Protein AF-A0A929YV42-F1 (afdb_monomer_lite)

Secondary structure (DSSP, 8-state):
-EEEEEETT--HHHHHHHHHHHHHHHHHHH-PPPS-EEEEEE--SHHHHHHHHHHHHHHHTSTTEEEEEEEEEEGGGTEEEEEEEE-TT-S-HHHHHHHHHHHHHHHSTTPEEEEEEE-----

pLDDT: mean 91.39, std 9.54, range [39.03, 97.88]

Foldseek 3Di:
DEEDEDELPDDPVNVVVVFVVVQVVCCVVPVDGDPGYHYQHDYPDVVLVVVVVVLQVVVVVDPFFDDKDSWDADPVQLETEIETAGHPPDPCQVVVQVVSQVVCVVVDPPHHYDYHYDYPDPD

Structure (mmCIF, N/CA/C/O backbone):
data_AF-A0A929YV42-F1
#
_entry.id   AF-A0A929YV42-F1
#
loop_
_atom_site.group_PDB
_atom_site.id
_atom_site.type_symbol
_atom_site.label_atom_id
_atom_site.label_alt_id
_atom_site.label_comp_id
_atom_site.label_asym_id
_atom_site.label_entity_id
_atom_site.label_seq_id
_atom_site.pdbx_PDB_ins_code
_atom_site.Cartn_x
_atom_site.Cartn_y
_atom_site.Cartn_z
_atom_site.occupancy
_atom_site.B_iso_or_equiv
_atom_site.auth_seq_id
_atom_site.auth_comp_id
_atom_site.auth_asym_id
_atom_site.auth_atom_id
_atom_site.pdbx_PDB_model_num
ATOM 1 N N . SER A 1 1 ? 11.051 -8.811 -8.769 1.00 74.81 1 SER A N 1
ATOM 2 C CA . SER A 1 1 ? 10.226 -9.345 -7.656 1.00 74.81 1 SER A CA 1
ATOM 3 C C . SER A 1 1 ? 8.766 -9.056 -7.965 1.00 74.81 1 SER A C 1
ATOM 5 O O . SER A 1 1 ? 8.478 -8.541 -9.029 1.00 74.81 1 SER A O 1
ATOM 7 N N . VAL A 1 2 ? 7.816 -9.454 -7.123 1.00 84.38 2 VAL A N 1
ATOM 8 C CA . VAL A 1 2 ? 6.434 -8.944 -7.209 1.00 84.38 2 VAL A CA 1
ATOM 9 C C . VAL A 1 2 ? 5.912 -8.694 -5.808 1.00 84.38 2 VAL A C 1
ATOM 11 O O . VAL A 1 2 ? 6.406 -9.302 -4.860 1.00 84.38 2 VAL A O 1
ATOM 14 N N . HIS A 1 3 ? 4.896 -7.847 -5.685 1.00 86.62 3 HIS A N 1
ATOM 15 C CA . HIS A 1 3 ? 4.159 -7.651 -4.443 1.00 86.62 3 HIS A CA 1
ATOM 16 C C . HIS A 1 3 ? 2.709 -8.091 -4.633 1.00 86.62 3 HIS A C 1
ATOM 18 O O . HIS A 1 3 ? 2.107 -7.821 -5.672 1.00 86.62 3 HIS A O 1
ATOM 24 N N . ILE A 1 4 ? 2.152 -8.784 -3.641 1.00 89.12 4 ILE A N 1
ATOM 25 C CA . ILE A 1 4 ? 0.758 -9.236 -3.651 1.00 89.12 4 ILE A CA 1
ATOM 26 C C . ILE A 1 4 ? 0.050 -8.831 -2.362 1.00 89.12 4 ILE A C 1
ATOM 28 O O . ILE A 1 4 ? 0.652 -8.809 -1.287 1.00 89.12 4 ILE A O 1
ATOM 32 N N . GLU A 1 5 ? -1.247 -8.556 -2.467 1.00 90.25 5 GLU A N 1
ATOM 33 C CA . GLU A 1 5 ? -2.118 -8.413 -1.304 1.00 90.25 5 GLU A CA 1
ATOM 34 C C . GLU A 1 5 ? -2.679 -9.779 -0.899 1.00 90.25 5 GLU A C 1
ATOM 36 O O . GLU A 1 5 ? -3.211 -10.523 -1.727 1.00 90.25 5 GLU A O 1
ATOM 41 N N . VAL A 1 6 ? -2.579 -10.102 0.387 1.00 93.12 6 VAL A N 1
ATOM 42 C CA . VAL A 1 6 ? -3.126 -11.325 0.982 1.00 93.12 6 VAL A CA 1
ATOM 43 C C . VAL A 1 6 ? -4.000 -10.975 2.176 1.00 93.12 6 VAL A C 1
ATOM 45 O O . VAL A 1 6 ? -3.866 -9.902 2.759 1.00 93.12 6 VAL A O 1
ATOM 48 N N . ARG A 1 7 ? -4.903 -11.872 2.567 1.00 92.88 7 ARG A N 1
ATOM 49 C CA . ARG A 1 7 ? -5.750 -11.637 3.741 1.00 92.88 7 ARG A CA 1
ATOM 50 C C . ARG A 1 7 ? -4.905 -11.536 5.010 1.00 92.88 7 ARG A C 1
ATOM 52 O O . ARG A 1 7 ? -3.960 -12.302 5.190 1.00 92.88 7 ARG A O 1
ATOM 59 N N . ASP A 1 8 ? -5.284 -10.624 5.894 1.00 91.56 8 ASP A N 1
ATOM 60 C CA . ASP A 1 8 ? -4.608 -10.379 7.170 1.00 91.56 8 ASP A CA 1
ATOM 61 C C . ASP A 1 8 ? -4.687 -11.545 8.169 1.00 91.56 8 ASP A C 1
ATOM 63 O O . ASP A 1 8 ? -3.915 -11.584 9.125 1.00 91.56 8 ASP A O 1
ATOM 67 N N . ASP A 1 9 ? -5.562 -12.519 7.924 1.00 93.56 9 ASP A N 1
ATOM 68 C CA . ASP A 1 9 ? -5.707 -13.731 8.728 1.00 93.56 9 ASP A CA 1
ATOM 69 C C . ASP A 1 9 ? -5.005 -14.972 8.149 1.00 93.56 9 ASP A C 1
ATOM 71 O O . ASP A 1 9 ? -5.121 -16.061 8.717 1.00 93.56 9 ASP A O 1
ATOM 75 N N . MET A 1 10 ? -4.246 -14.830 7.054 1.00 96.44 10 MET A N 1
ATOM 76 C CA . MET A 1 10 ? -3.436 -15.931 6.528 1.00 96.44 10 MET A CA 1
ATOM 77 C C . MET A 1 10 ? -2.291 -16.286 7.473 1.00 96.44 10 MET A C 1
ATOM 79 O O . MET A 1 10 ? -1.553 -15.442 7.981 1.00 96.44 10 MET A O 1
ATOM 83 N N . THR A 1 11 ? -2.088 -17.584 7.657 1.00 96.88 11 THR A N 1
ATOM 84 C CA . THR A 1 11 ? -0.968 -18.114 8.427 1.00 96.88 11 THR A CA 1
ATOM 85 C C . THR A 1 11 ? 0.330 -18.061 7.624 1.00 96.88 11 THR A C 1
ATOM 87 O O . THR A 1 11 ? 0.337 -18.156 6.396 1.00 96.88 11 THR A O 1
ATOM 90 N N . ALA A 1 12 ? 1.473 -18.032 8.318 1.00 96.75 12 ALA A N 1
ATOM 91 C CA . ALA A 1 12 ? 2.786 -18.115 7.670 1.00 96.75 12 ALA A CA 1
ATOM 92 C C . ALA A 1 12 ? 2.933 -19.360 6.770 1.00 96.75 12 ALA A C 1
ATOM 94 O O . ALA A 1 12 ? 3.607 -19.311 5.746 1.00 96.75 12 ALA A O 1
ATOM 95 N N . LYS A 1 13 ? 2.264 -20.466 7.126 1.00 97.69 13 LYS A N 1
ATOM 96 C CA . LYS A 1 13 ? 2.235 -21.694 6.322 1.00 97.69 13 LYS A CA 1
ATOM 97 C C . LYS A 1 13 ? 1.495 -21.496 4.996 1.00 97.69 13 LYS A C 1
ATOM 99 O O . LYS A 1 13 ? 1.943 -22.002 3.974 1.00 97.69 13 LYS A O 1
ATOM 104 N N . GLU A 1 14 ? 0.363 -20.799 5.011 1.00 97.88 14 GLU A N 1
ATOM 105 C CA . GLU A 1 14 ? -0.406 -20.512 3.795 1.00 97.88 14 GLU A CA 1
ATOM 106 C C . GLU A 1 14 ? 0.324 -19.513 2.897 1.00 97.88 14 GLU A C 1
ATOM 108 O O . GLU A 1 14 ? 0.328 -19.685 1.681 1.00 97.88 14 GLU A O 1
ATOM 113 N N . ILE A 1 15 ? 0.996 -18.524 3.493 1.00 97.00 15 ILE A N 1
ATOM 114 C CA . ILE A 1 15 ? 1.835 -17.573 2.759 1.00 97.00 15 ILE A CA 1
ATOM 115 C C . ILE A 1 15 ? 3.003 -18.305 2.077 1.00 97.00 15 ILE A C 1
ATOM 117 O O . ILE A 1 15 ? 3.178 -18.129 0.877 1.00 97.00 15 ILE A O 1
ATOM 121 N N . ASP A 1 16 ? 3.748 -19.177 2.775 1.00 95.81 16 ASP A N 1
ATOM 122 C CA . ASP A 1 16 ? 4.839 -19.968 2.162 1.00 95.81 16 ASP A CA 1
ATOM 123 C C . ASP A 1 16 ? 4.338 -20.870 1.021 1.00 95.81 16 ASP A C 1
ATOM 125 O O . ASP A 1 16 ? 4.965 -20.967 -0.034 1.00 95.81 16 ASP A O 1
ATOM 129 N N . ALA A 1 17 ? 3.175 -21.505 1.192 1.00 97.31 17 ALA A N 1
ATOM 130 C CA . ALA A 1 17 ? 2.587 -22.323 0.136 1.00 97.31 17 ALA A CA 1
ATOM 131 C C . ALA A 1 17 ? 2.217 -21.484 -1.102 1.00 97.31 17 ALA A C 1
ATOM 133 O O . ALA A 1 17 ? 2.471 -21.902 -2.237 1.00 97.31 17 ALA A O 1
ATOM 134 N N . LEU A 1 18 ? 1.640 -20.297 -0.892 1.00 96.75 18 LEU A N 1
ATOM 135 C CA . LEU A 1 18 ? 1.272 -19.378 -1.965 1.00 96.75 18 LEU A CA 1
ATOM 136 C C . LEU A 1 18 ? 2.506 -18.863 -2.715 1.00 96.75 18 LEU A C 1
ATOM 138 O O . LEU A 1 18 ? 2.525 -18.921 -3.944 1.00 96.75 18 LEU A O 1
ATOM 142 N N . THR A 1 19 ? 3.544 -18.412 -2.007 1.00 95.69 19 THR A N 1
ATOM 143 C CA . THR A 1 19 ? 4.759 -17.874 -2.641 1.00 95.69 19 THR A CA 1
ATOM 144 C C . THR A 1 19 ? 5.465 -18.930 -3.489 1.00 95.69 19 THR A C 1
ATOM 146 O O . THR A 1 19 ? 5.751 -18.674 -4.656 1.00 95.69 19 THR A O 1
ATOM 149 N N . ARG A 1 20 ? 5.622 -20.163 -2.983 1.00 95.12 20 ARG A N 1
ATOM 150 C CA . ARG A 1 20 ? 6.180 -21.288 -3.762 1.00 95.12 20 ARG A CA 1
ATOM 151 C C . ARG A 1 20 ? 5.366 -21.609 -5.011 1.00 95.12 20 ARG A C 1
ATOM 153 O O . ARG A 1 20 ? 5.929 -21.960 -6.049 1.00 95.12 20 ARG A O 1
ATOM 160 N N . THR A 1 21 ? 4.041 -21.517 -4.905 1.00 96.88 21 THR A N 1
ATOM 161 C CA . THR A 1 21 ? 3.138 -21.753 -6.037 1.00 96.88 21 THR A CA 1
ATOM 162 C C . THR A 1 21 ? 3.338 -20.689 -7.113 1.00 96.88 21 THR A C 1
ATOM 164 O O . THR A 1 21 ? 3.458 -21.033 -8.287 1.00 96.88 21 THR A O 1
ATOM 167 N N . ILE A 1 22 ? 3.433 -19.414 -6.725 1.00 95.38 22 ILE A N 1
ATOM 168 C CA . ILE A 1 22 ? 3.709 -18.305 -7.648 1.00 95.38 22 ILE A CA 1
ATOM 169 C C . ILE A 1 22 ? 5.056 -18.513 -8.343 1.00 95.38 22 ILE A C 1
ATOM 171 O O . ILE A 1 22 ? 5.102 -18.500 -9.572 1.00 95.38 22 ILE A O 1
ATOM 175 N N . ASP A 1 23 ? 6.121 -18.778 -7.583 1.00 94.56 23 ASP A N 1
ATOM 176 C CA . ASP A 1 23 ? 7.463 -18.990 -8.137 1.00 94.56 23 ASP A CA 1
ATOM 177 C C . ASP A 1 23 ? 7.482 -20.131 -9.163 1.00 94.56 23 ASP A C 1
ATOM 179 O O . ASP A 1 23 ? 8.023 -19.982 -10.260 1.00 94.56 23 ASP A O 1
ATOM 183 N N . THR A 1 24 ? 6.832 -21.252 -8.834 1.00 95.94 24 THR A N 1
ATOM 184 C CA . THR A 1 24 ? 6.741 -22.422 -9.719 1.00 95.94 24 THR A CA 1
ATOM 185 C C . THR A 1 24 ? 6.001 -22.081 -11.011 1.00 95.94 24 THR A C 1
ATOM 187 O O . THR A 1 24 ? 6.515 -22.332 -12.099 1.00 95.94 24 THR A O 1
ATOM 190 N N . LEU A 1 25 ? 4.823 -21.458 -10.912 1.00 96.88 25 LEU A N 1
ATOM 191 C CA . LEU A 1 25 ? 4.001 -21.130 -12.080 1.00 96.88 25 LEU A CA 1
ATOM 192 C C . LEU A 1 25 ? 4.680 -20.119 -13.009 1.00 96.88 25 LEU A C 1
ATOM 194 O O . LEU A 1 25 ? 4.589 -20.249 -14.232 1.00 96.88 25 LEU A O 1
ATOM 198 N N . ILE A 1 26 ? 5.352 -19.110 -12.450 1.00 95.75 26 ILE A N 1
ATOM 199 C CA . ILE A 1 26 ? 6.078 -18.109 -13.238 1.00 95.75 26 ILE A CA 1
ATOM 200 C C . ILE A 1 26 ? 7.260 -18.753 -13.964 1.00 95.75 26 ILE A C 1
ATOM 202 O O . ILE A 1 26 ? 7.450 -18.512 -15.161 1.00 95.75 26 ILE A O 1
ATOM 206 N N . TYR A 1 27 ? 8.008 -19.620 -13.282 1.00 96.06 27 TYR A N 1
ATOM 207 C CA . TYR A 1 27 ? 9.118 -20.330 -13.900 1.00 96.06 27 TYR A CA 1
ATOM 208 C C . TYR A 1 27 ? 8.651 -21.277 -15.010 1.00 96.06 27 TYR A C 1
ATOM 210 O O . TYR A 1 27 ? 9.166 -21.214 -16.123 1.00 96.06 27 TYR A O 1
ATOM 218 N N . GLU A 1 28 ? 7.644 -22.113 -14.752 1.00 97.56 28 GLU A N 1
ATOM 219 C CA . GLU A 1 28 ? 7.136 -23.076 -15.736 1.00 97.56 28 GLU A CA 1
ATOM 220 C C . GLU A 1 28 ? 6.576 -22.394 -16.986 1.00 97.56 28 GLU A C 1
ATOM 222 O O . GLU A 1 28 ? 6.766 -22.875 -18.104 1.00 97.56 28 GLU A O 1
ATOM 227 N N . LYS A 1 29 ? 5.887 -21.263 -16.810 1.00 97.50 29 LYS A N 1
ATOM 228 C CA . LYS A 1 29 ? 5.211 -20.579 -17.913 1.00 97.50 29 LYS A CA 1
ATOM 229 C C . LYS A 1 29 ? 6.125 -19.642 -18.697 1.00 97.50 29 LYS A C 1
ATOM 231 O O . LYS A 1 29 ? 5.929 -19.485 -19.902 1.00 97.50 29 LYS A O 1
ATOM 236 N N . PHE A 1 30 ? 7.082 -18.998 -18.032 1.00 96.56 3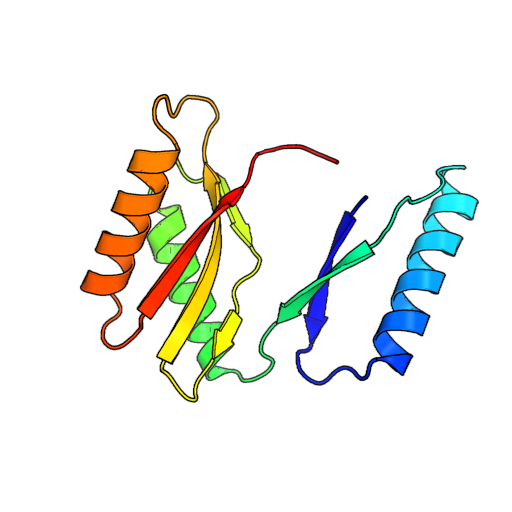0 PHE A N 1
ATOM 237 C CA . PHE A 1 30 ? 7.863 -17.908 -18.626 1.00 96.56 30 PHE A CA 1
ATOM 238 C C . PHE A 1 30 ? 9.379 -18.126 -18.580 1.00 96.56 30 PHE A C 1
ATOM 240 O O . PHE A 1 30 ? 10.115 -17.356 -19.190 1.00 96.56 30 PHE A O 1
ATOM 247 N N . GLY A 1 31 ? 9.867 -19.148 -17.871 1.00 95.44 31 GLY A N 1
ATOM 248 C CA . GLY A 1 31 ? 11.299 -19.367 -17.645 1.00 95.44 31 GLY A CA 1
ATOM 249 C C . GLY A 1 31 ? 11.946 -18.311 -16.744 1.00 95.44 31 GLY A C 1
ATOM 250 O O . GLY A 1 31 ? 13.170 -18.188 -16.727 1.00 95.44 31 GLY A O 1
ATOM 251 N N . ILE A 1 32 ? 11.140 -17.530 -16.018 1.00 95.12 32 ILE A N 1
ATOM 252 C CA . ILE A 1 32 ? 11.602 -16.442 -15.152 1.00 95.12 32 ILE A CA 1
ATOM 253 C C . ILE A 1 32 ? 11.806 -16.980 -13.737 1.00 95.12 32 ILE A C 1
ATOM 255 O O . ILE A 1 32 ? 10.921 -17.619 -13.172 1.00 95.12 32 ILE A O 1
ATOM 259 N N . VAL A 1 33 ? 12.974 -16.700 -13.157 1.00 92.75 33 VAL A N 1
ATOM 260 C CA . VAL A 1 33 ? 13.262 -16.990 -11.749 1.00 92.75 33 VAL A CA 1
ATOM 261 C C . VAL A 1 33 ? 12.944 -15.754 -10.919 1.00 92.75 33 VAL A C 1
ATOM 263 O O . VAL A 1 33 ? 13.533 -14.692 -11.115 1.00 92.75 33 VAL A O 1
ATOM 266 N N . MET A 1 34 ? 12.019 -15.911 -9.980 1.00 91.06 34 MET A N 1
ATOM 267 C CA . MET A 1 34 ? 11.631 -14.867 -9.042 1.00 91.06 34 MET A CA 1
ATOM 268 C C . MET A 1 34 ? 12.699 -14.678 -7.959 1.00 91.06 34 MET A C 1
ATOM 270 O O . MET A 1 34 ? 13.214 -15.642 -7.399 1.00 91.06 34 MET A O 1
ATOM 274 N N . THR A 1 35 ? 13.025 -13.424 -7.640 1.00 88.69 35 THR A N 1
ATOM 275 C CA . THR A 1 35 ? 13.930 -13.077 -6.526 1.00 88.69 35 THR A CA 1
ATOM 276 C C . THR A 1 35 ? 13.214 -13.021 -5.175 1.00 88.69 35 THR A C 1
ATOM 278 O O . THR A 1 35 ? 13.865 -13.098 -4.135 1.00 88.69 35 THR A O 1
ATOM 281 N N . GLY A 1 36 ? 11.886 -12.885 -5.187 1.00 87.38 36 GLY A N 1
ATOM 282 C CA . GLY A 1 36 ? 11.036 -12.848 -4.003 1.00 87.38 36 GLY A CA 1
ATOM 283 C C . GLY A 1 36 ? 9.619 -12.361 -4.313 1.00 87.38 36 GLY A C 1
ATOM 284 O O . GLY A 1 36 ? 9.384 -11.692 -5.327 1.00 87.38 36 GLY A O 1
ATOM 285 N N . VAL A 1 37 ? 8.697 -12.687 -3.404 1.00 91.25 37 VAL A N 1
ATOM 286 C CA . VAL A 1 37 ? 7.298 -12.238 -3.395 1.00 91.25 37 VAL A CA 1
ATOM 287 C C . VAL A 1 37 ? 7.068 -11.431 -2.117 1.00 91.25 37 VAL A C 1
ATOM 289 O O . VAL A 1 37 ? 7.060 -11.987 -1.018 1.00 91.25 37 VAL A O 1
ATOM 292 N N . GLY A 1 38 ? 6.923 -10.116 -2.255 1.00 89.62 38 GLY A N 1
ATOM 293 C CA . GLY A 1 38 ? 6.549 -9.219 -1.170 1.00 89.62 38 GLY A CA 1
ATOM 294 C C . GLY A 1 38 ? 5.068 -9.364 -0.826 1.00 89.62 38 GLY A C 1
ATOM 295 O O . GLY A 1 38 ? 4.231 -9.585 -1.702 1.00 89.62 38 GLY A O 1
ATOM 296 N N . ILE A 1 39 ? 4.746 -9.254 0.461 1.00 91.19 39 ILE A N 1
ATOM 297 C CA . ILE A 1 39 ? 3.397 -9.484 0.977 1.00 91.19 39 ILE A CA 1
ATOM 298 C C . ILE A 1 39 ? 2.875 -8.212 1.633 1.00 91.19 39 ILE A C 1
ATOM 300 O O . ILE A 1 39 ? 3.461 -7.724 2.599 1.00 91.19 39 ILE A O 1
ATOM 304 N N . TYR A 1 40 ? 1.728 -7.744 1.154 1.00 88.44 40 TYR A N 1
ATOM 305 C CA . TYR A 1 40 ? 0.902 -6.757 1.832 1.00 88.44 40 TYR A CA 1
ATOM 306 C C . TYR A 1 40 ? -0.282 -7.464 2.483 1.00 88.44 40 TYR A C 1
ATOM 308 O O . TYR A 1 40 ? -1.072 -8.129 1.814 1.00 88.44 40 TYR A O 1
ATOM 316 N N . ALA A 1 41 ? -0.410 -7.338 3.802 1.00 88.94 41 ALA A N 1
ATOM 317 C CA . ALA A 1 41 ? -1.628 -7.766 4.471 1.00 88.94 41 ALA A CA 1
ATOM 318 C C . ALA A 1 41 ? -2.762 -6.808 4.092 1.00 88.94 41 ALA A C 1
ATOM 320 O O . ALA A 1 41 ? -2.579 -5.594 4.083 1.00 88.94 41 ALA A O 1
ATOM 321 N N . ARG A 1 42 ? -3.936 -7.362 3.810 1.00 88.94 42 ARG A N 1
ATOM 322 C CA . ARG A 1 42 ? -5.157 -6.627 3.505 1.00 88.94 42 ARG A CA 1
ATOM 323 C C . ARG A 1 42 ? -6.213 -7.010 4.523 1.00 88.94 42 ARG A C 1
ATOM 325 O O . ARG A 1 42 ? -6.572 -8.186 4.624 1.00 88.94 42 ARG A O 1
ATOM 332 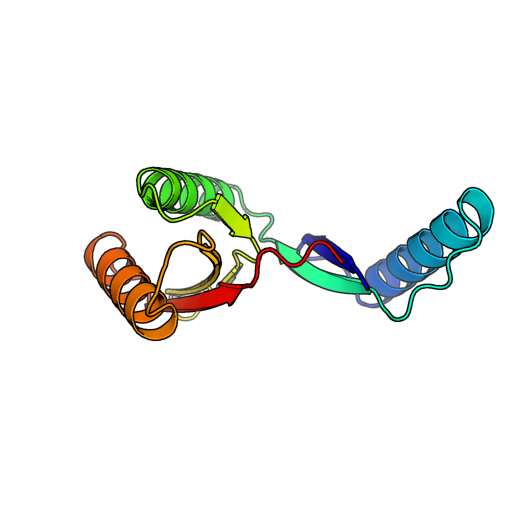N N . ASN A 1 43 ? -6.739 -6.011 5.226 1.00 91.94 43 ASN A N 1
ATOM 333 C CA . ASN A 1 43 ? -7.799 -6.240 6.196 1.00 91.94 43 ASN A CA 1
ATOM 334 C C . ASN A 1 43 ? -9.025 -6.890 5.544 1.00 91.94 43 ASN A C 1
ATOM 336 O O . ASN A 1 43 ? -9.444 -6.525 4.438 1.00 91.94 43 ASN A O 1
ATOM 340 N N . THR A 1 44 ? -9.570 -7.896 6.224 1.00 88.75 44 THR A N 1
ATOM 341 C CA . THR A 1 44 ? -10.712 -8.684 5.741 1.00 88.75 44 THR A CA 1
ATOM 342 C C . THR A 1 44 ? -12.059 -8.178 6.239 1.00 88.75 44 THR A C 1
ATOM 344 O O . THR A 1 44 ? -13.091 -8.583 5.696 1.00 88.75 44 THR A O 1
ATOM 347 N N . ASP A 1 45 ? -12.083 -7.292 7.235 1.00 91.25 45 ASP A N 1
ATOM 348 C CA . ASP A 1 45 ? -13.335 -6.771 7.762 1.00 91.25 45 ASP A CA 1
ATOM 349 C C . ASP A 1 45 ? -13.997 -5.774 6.779 1.00 91.25 45 ASP A C 1
ATOM 351 O O . ASP A 1 45 ? -13.315 -4.965 6.139 1.00 91.25 45 ASP A O 1
ATOM 355 N N . PRO A 1 46 ? -15.337 -5.802 6.638 1.00 89.62 46 PRO A N 1
ATOM 356 C CA . PRO A 1 46 ? -16.030 -4.949 5.673 1.00 89.62 46 PRO A CA 1
ATOM 357 C C . PRO A 1 46 ? -15.885 -3.445 5.925 1.00 89.62 46 PRO A C 1
ATOM 359 O O . PRO A 1 46 ? -15.883 -2.675 4.970 1.00 89.62 46 PRO A O 1
ATOM 362 N N . LYS A 1 47 ? -15.747 -3.012 7.186 1.00 90.25 47 LYS A N 1
ATOM 363 C CA . LYS A 1 47 ? -15.668 -1.582 7.520 1.00 90.25 47 LYS A CA 1
ATOM 364 C C . LYS A 1 47 ? -14.347 -0.988 7.055 1.00 90.25 47 LYS A C 1
ATOM 366 O O . LYS A 1 47 ? -14.330 0.099 6.486 1.00 90.25 47 LYS A O 1
ATOM 371 N N . THR A 1 48 ? -13.254 -1.718 7.244 1.00 92.44 48 THR A N 1
ATOM 372 C CA . THR A 1 48 ? -11.949 -1.312 6.727 1.00 92.44 48 T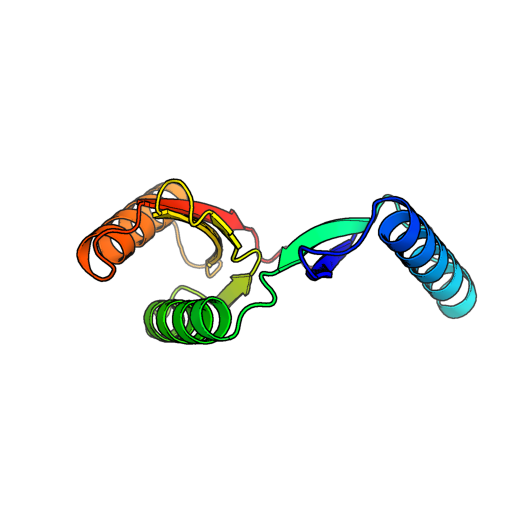HR A CA 1
ATOM 373 C C . THR A 1 48 ? -11.922 -1.326 5.204 1.00 92.44 48 THR A C 1
ATOM 375 O O . THR A 1 48 ? -11.287 -0.464 4.602 1.00 92.44 48 THR A O 1
ATOM 378 N N . ALA A 1 49 ? -12.634 -2.258 4.560 1.00 89.19 49 ALA A N 1
ATOM 379 C CA . ALA A 1 49 ? -12.762 -2.258 3.105 1.00 89.19 49 ALA A CA 1
ATOM 380 C C . ALA A 1 49 ? -13.478 -0.996 2.588 1.00 89.19 49 ALA A C 1
ATOM 382 O O . ALA A 1 49 ? -12.978 -0.370 1.657 1.00 89.19 49 ALA A O 1
ATOM 383 N N . GLU A 1 50 ? -14.583 -0.590 3.221 1.00 92.75 50 GLU A N 1
ATOM 384 C CA . GLU A 1 50 ? -15.290 0.658 2.891 1.00 92.75 50 GLU A CA 1
ATOM 385 C C . GLU A 1 50 ? -14.401 1.890 3.115 1.00 92.75 50 GLU A C 1
ATOM 387 O O . GLU A 1 50 ? -14.282 2.729 2.223 1.00 92.75 50 GLU A O 1
ATOM 392 N N . LEU A 1 51 ? -13.712 1.965 4.260 1.00 95.31 51 LEU A N 1
ATOM 393 C CA . LEU A 1 51 ? -12.798 3.067 4.579 1.00 95.31 51 LEU A CA 1
ATOM 394 C C . LEU A 1 51 ? -11.643 3.166 3.576 1.00 95.31 51 LEU A C 1
ATOM 396 O O . LEU A 1 51 ? -11.271 4.258 3.146 1.00 95.31 51 LEU A O 1
ATOM 400 N N . ARG A 1 52 ? -11.072 2.025 3.185 1.00 94.50 52 ARG A N 1
ATOM 401 C CA . ARG A 1 52 ? -10.046 1.969 2.147 1.00 94.50 52 ARG A CA 1
ATOM 402 C C . ARG A 1 52 ? -10.579 2.519 0.833 1.00 94.50 52 ARG A C 1
ATOM 404 O O . ARG A 1 52 ? -9.911 3.341 0.220 1.00 94.50 52 ARG A O 1
ATOM 411 N N . ASP A 1 53 ? -11.754 2.073 0.400 1.00 93.44 53 ASP A N 1
ATOM 412 C CA . ASP A 1 53 ? -12.331 2.493 -0.875 1.00 93.44 53 ASP A CA 1
ATOM 413 C C . ASP A 1 53 ? -12.660 4.001 -0.865 1.00 93.44 53 ASP A C 1
ATOM 415 O O . ASP A 1 53 ? -12.448 4.685 -1.871 1.00 93.44 53 ASP A O 1
ATOM 419 N N . GLU A 1 54 ? -13.086 4.548 0.278 1.00 96.69 54 GLU A N 1
ATOM 420 C CA . GLU A 1 54 ? -13.288 5.985 0.490 1.00 96.69 54 GLU A CA 1
ATOM 421 C C . GLU A 1 54 ? -11.972 6.774 0.382 1.00 96.69 54 GLU A C 1
ATOM 423 O O . GLU A 1 54 ? -11.873 7.707 -0.420 1.00 96.69 54 GLU A O 1
ATOM 428 N N . ILE A 1 55 ? -10.933 6.365 1.119 1.00 96.75 55 ILE A N 1
ATOM 429 C CA . ILE A 1 55 ? -9.609 7.011 1.105 1.00 96.75 55 ILE A CA 1
ATOM 430 C C . ILE A 1 55 ? -8.969 6.913 -0.282 1.00 96.75 55 ILE A C 1
ATOM 432 O O . ILE A 1 55 ? -8.454 7.904 -0.804 1.00 96.75 55 ILE A O 1
ATOM 436 N N . SER A 1 56 ? -9.024 5.740 -0.916 1.00 94.44 56 SER A N 1
ATOM 437 C CA . SER A 1 56 ? -8.533 5.550 -2.280 1.00 94.44 56 SER A CA 1
ATOM 438 C C . SER A 1 56 ? -9.282 6.453 -3.256 1.00 94.44 56 SER A C 1
ATOM 440 O O . SER A 1 56 ? -8.644 7.124 -4.060 1.00 94.44 56 SER A O 1
ATOM 442 N N . SER A 1 57 ? -10.611 6.548 -3.162 1.00 95.25 57 SER A N 1
ATOM 443 C CA . SER A 1 57 ? -11.399 7.437 -4.025 1.00 95.25 57 SER A CA 1
ATOM 444 C C . SER A 1 57 ? -11.028 8.905 -3.824 1.00 95.25 57 SER A C 1
ATOM 446 O O . SER A 1 57 ? -10.844 9.622 -4.808 1.00 95.25 57 SER A O 1
ATOM 448 N N . TYR A 1 58 ? -10.854 9.341 -2.573 1.00 96.88 58 TYR A N 1
ATOM 449 C CA . TYR A 1 58 ? -10.391 10.687 -2.237 1.00 96.88 58 TYR A CA 1
ATOM 450 C C . TYR A 1 58 ? -9.023 10.987 -2.866 1.00 96.88 58 TYR A C 1
ATOM 452 O O . TYR A 1 58 ? -8.863 12.003 -3.545 1.00 96.88 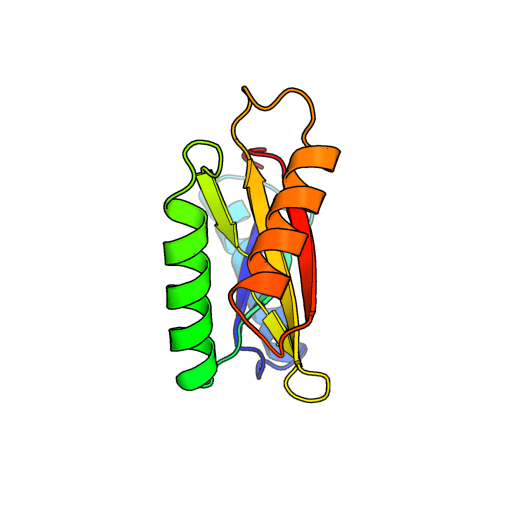58 TYR A O 1
ATOM 460 N N . LEU A 1 59 ? -8.049 10.086 -2.710 1.00 95.12 59 LEU A N 1
ATOM 461 C CA . LEU A 1 59 ? -6.704 10.250 -3.269 1.00 95.12 59 LEU A CA 1
ATOM 462 C C . LEU A 1 59 ? -6.707 10.258 -4.798 1.00 95.12 59 LEU A C 1
ATOM 464 O O . LEU A 1 59 ? -6.049 11.101 -5.404 1.00 95.12 59 LEU A O 1
ATOM 468 N N . MET A 1 60 ? -7.500 9.392 -5.427 1.00 92.44 60 MET A N 1
ATOM 469 C CA . MET A 1 60 ? -7.606 9.304 -6.886 1.00 92.44 60 MET A CA 1
ATOM 470 C C . MET A 1 60 ? -8.259 10.538 -7.534 1.00 92.44 60 MET A C 1
ATOM 472 O O . MET A 1 60 ? -8.193 10.692 -8.753 1.00 92.44 60 MET A O 1
ATOM 476 N N . THR A 1 61 ? -8.844 11.461 -6.758 1.00 92.94 61 THR A N 1
ATOM 477 C CA . THR A 1 61 ? -9.252 12.780 -7.284 1.00 92.94 61 THR A CA 1
ATOM 478 C C . THR A 1 61 ? -8.059 13.681 -7.628 1.00 92.94 61 THR A C 1
ATOM 480 O O . THR A 1 61 ? -8.194 14.628 -8.412 1.00 92.94 61 THR A O 1
ATOM 483 N N . ARG A 1 62 ? -6.875 13.396 -7.071 1.00 90.25 62 ARG A N 1
ATOM 484 C CA . ARG A 1 62 ? -5.642 14.141 -7.334 1.00 90.25 62 ARG A CA 1
ATOM 485 C C . ARG A 1 62 ? -5.025 13.682 -8.647 1.00 90.25 62 ARG A C 1
ATOM 487 O O . ARG A 1 62 ? -4.739 12.508 -8.842 1.00 90.25 62 ARG A O 1
ATOM 494 N N . ARG A 1 63 ? -4.742 14.629 -9.545 1.00 85.69 63 ARG A N 1
ATOM 495 C CA . ARG A 1 63 ? -4.210 14.321 -10.889 1.00 85.69 63 ARG A CA 1
ATOM 496 C C . ARG A 1 63 ? -2.827 13.672 -10.891 1.00 85.69 63 ARG A C 1
ATOM 498 O O . ARG A 1 63 ? -2.433 13.100 -11.898 1.00 85.69 63 ARG A O 1
ATOM 505 N N . ASN A 1 64 ? -2.070 13.844 -9.818 1.00 89.56 64 ASN A N 1
ATOM 506 C CA . ASN A 1 64 ? -0.692 13.390 -9.687 1.00 89.56 64 ASN A CA 1
ATOM 507 C C . ASN A 1 64 ? -0.562 12.039 -8.967 1.00 89.56 64 ASN A C 1
ATOM 509 O O . ASN A 1 64 ? 0.565 11.590 -8.774 1.00 89.56 64 ASN A O 1
ATOM 513 N N . ILE A 1 65 ? -1.670 11.387 -8.600 1.00 91.56 65 ILE A N 1
ATOM 514 C CA . ILE A 1 65 ? -1.683 10.024 -8.060 1.00 91.56 65 ILE A CA 1
ATOM 515 C C . ILE A 1 65 ? -2.200 9.080 -9.143 1.00 91.56 65 ILE A C 1
ATOM 517 O O . ILE A 1 65 ? -3.275 9.284 -9.703 1.00 91.56 65 ILE A O 1
ATOM 521 N N . LYS A 1 66 ? -1.421 8.043 -9.448 1.00 91.38 66 LYS A N 1
ATOM 522 C CA . LYS A 1 66 ? -1.772 7.017 -10.435 1.00 91.38 66 LYS A CA 1
ATOM 523 C C . LYS A 1 66 ? -2.436 5.804 -9.800 1.00 91.38 66 LYS A C 1
ATOM 525 O O . LYS A 1 66 ? -3.355 5.241 -10.388 1.00 91.38 66 LYS A O 1
ATOM 530 N N . GLN A 1 67 ? -1.929 5.371 -8.649 1.00 90.06 67 GLN A N 1
ATOM 531 C CA . GLN A 1 67 ? -2.392 4.177 -7.947 1.00 90.06 67 GLN A CA 1
ATOM 532 C C . GLN A 1 67 ? -2.231 4.348 -6.437 1.00 90.06 67 GLN A C 1
ATOM 534 O O . GLN A 1 67 ? -1.405 5.136 -5.972 1.00 90.06 67 GLN A O 1
ATOM 539 N N . VAL A 1 68 ? -3.018 3.571 -5.697 1.00 91.06 68 VAL A N 1
ATOM 540 C CA . VAL A 1 68 ? -2.928 3.416 -4.245 1.00 91.06 68 VAL A CA 1
ATOM 541 C C . VAL A 1 68 ? -2.921 1.919 -3.947 1.00 91.06 68 VAL A C 1
ATOM 543 O O . VAL A 1 68 ? -3.807 1.207 -4.419 1.00 91.06 68 VAL A O 1
ATOM 546 N N . HIS A 1 69 ? -1.937 1.442 -3.191 1.00 88.81 69 HIS A N 1
ATOM 547 C CA . HIS A 1 69 ? -1.823 0.039 -2.773 1.00 88.81 69 HIS A CA 1
ATOM 548 C C . HIS A 1 69 ? -1.288 -0.061 -1.343 1.00 88.81 69 HIS A C 1
ATOM 550 O O . HIS A 1 69 ? -1.047 0.955 -0.691 1.00 88.81 69 HIS A O 1
ATOM 556 N N . GLY A 1 70 ? -1.163 -1.284 -0.819 1.00 89.25 70 GLY A N 1
ATOM 557 C CA . GLY A 1 70 ? -0.550 -1.509 0.493 1.00 89.25 70 GLY A CA 1
ATOM 558 C C . GLY A 1 70 ? -1.359 -0.926 1.655 1.00 89.25 70 GLY A C 1
ATOM 559 O O . GLY A 1 70 ? -0.805 -0.672 2.722 1.00 89.25 70 GLY A O 1
ATOM 560 N N . PHE A 1 71 ? -2.662 -0.694 1.454 1.00 93.94 71 PHE A N 1
ATOM 561 C CA . PHE A 1 71 ? -3.527 -0.161 2.499 1.00 93.94 71 PHE A CA 1
ATOM 562 C C . PHE A 1 71 ? -3.642 -1.156 3.653 1.00 93.94 71 PHE A C 1
ATOM 564 O O . PHE A 1 71 ? -4.087 -2.291 3.462 1.00 93.94 71 PHE A O 1
ATOM 571 N N . PHE A 1 72 ? -3.339 -0.695 4.861 1.00 94.44 72 PHE A N 1
ATOM 572 C CA . PHE A 1 72 ? -3.507 -1.479 6.074 1.00 94.44 72 PHE A CA 1
ATOM 573 C C . PHE A 1 72 ? -3.910 -0.601 7.258 1.00 94.44 72 PHE A C 1
ATOM 575 O O . PHE A 1 72 ? -3.212 0.358 7.592 1.00 94.44 72 PHE A O 1
ATOM 582 N N . LEU A 1 73 ? -5.004 -0.964 7.927 1.00 96.25 73 LEU A N 1
ATOM 583 C CA . LEU A 1 73 ? -5.473 -0.327 9.153 1.00 96.25 73 LEU A CA 1
ATOM 584 C C . LEU A 1 73 ? -5.069 -1.157 10.375 1.00 96.25 73 LEU A C 1
ATOM 586 O O . LEU A 1 73 ? -5.418 -2.329 10.519 1.00 96.25 73 LEU A O 1
ATOM 590 N N . ARG A 1 74 ? -4.377 -0.502 11.306 1.00 94.31 74 ARG A N 1
ATOM 591 C CA . ARG A 1 74 ? -4.182 -0.968 12.680 1.00 94.31 74 ARG A CA 1
ATOM 592 C C . ARG A 1 74 ? -5.217 -0.298 13.570 1.00 94.31 74 ARG A C 1
ATOM 594 O O . ARG A 1 74 ? -5.062 0.851 13.983 1.00 94.31 74 ARG A O 1
ATOM 601 N N . GLU A 1 75 ? -6.277 -1.034 13.875 1.00 91.06 75 GLU A N 1
ATOM 602 C CA . GLU A 1 75 ? -7.398 -0.518 14.666 1.00 91.06 75 GLU A CA 1
ATOM 603 C C . GLU A 1 75 ? -6.998 -0.082 16.084 1.00 91.06 75 GLU A C 1
ATOM 605 O O . GLU A 1 75 ? -7.517 0.906 16.602 1.00 91.06 75 GLU A O 1
ATOM 610 N N . GLU A 1 76 ? -6.028 -0.775 16.687 1.00 93.00 76 GLU A N 1
ATOM 611 C CA . GLU A 1 76 ? -5.540 -0.564 18.060 1.00 93.00 76 GLU A CA 1
ATOM 612 C C . GLU A 1 76 ? -5.091 0.876 18.335 1.00 93.00 76 GLU A C 1
ATOM 614 O O . GLU A 1 76 ? -5.285 1.393 19.435 1.00 93.00 76 GLU A O 1
ATOM 619 N N . ASN A 1 77 ? -4.494 1.526 17.336 1.00 95.06 77 ASN A N 1
ATOM 620 C CA . ASN A 1 77 ? -3.951 2.877 17.438 1.00 95.06 77 ASN A CA 1
ATOM 621 C C . ASN A 1 77 ? -4.453 3.812 16.329 1.00 95.06 77 ASN A C 1
ATOM 623 O O . ASN A 1 77 ? -3.890 4.891 16.151 1.00 95.06 77 ASN A O 1
ATOM 627 N N . LYS A 1 78 ? -5.493 3.401 15.587 1.00 95.94 78 LYS A N 1
ATOM 628 C CA . LYS A 1 78 ? -6.060 4.151 14.455 1.00 95.94 78 LYS A CA 1
ATOM 629 C C . LYS A 1 78 ? -5.001 4.561 13.426 1.00 95.94 78 LYS A C 1
ATOM 631 O O . LYS A 1 78 ? -5.088 5.634 12.837 1.00 95.94 78 LYS A O 1
ATOM 636 N N . SER A 1 79 ? -3.997 3.713 13.208 1.00 97.25 79 SER A N 1
ATOM 637 C CA . SER A 1 79 ? -2.934 3.979 12.242 1.00 97.25 79 SER A CA 1
ATOM 638 C C . SER A 1 79 ? -3.234 3.320 10.903 1.00 97.25 79 SER A C 1
ATOM 640 O O . SER A 1 79 ? -3.499 2.121 10.849 1.00 97.25 79 SER A O 1
ATOM 642 N N . ILE A 1 80 ? -3.157 4.097 9.828 1.00 97.50 80 ILE A N 1
ATOM 643 C CA . ILE A 1 80 ? -3.320 3.630 8.454 1.00 97.50 80 ILE A CA 1
ATOM 644 C C . ILE A 1 80 ? -1.987 3.784 7.731 1.00 97.50 80 ILE A C 1
ATOM 646 O O . ILE A 1 80 ? -1.420 4.877 7.689 1.00 97.50 80 ILE A O 1
ATOM 650 N N . ALA A 1 81 ? -1.498 2.691 7.155 1.00 95.69 81 ALA A N 1
ATOM 651 C CA . ALA A 1 81 ? -0.399 2.708 6.200 1.00 95.69 81 ALA A CA 1
ATOM 652 C C . ALA A 1 81 ? -0.961 2.544 4.788 1.00 95.69 81 ALA A C 1
ATOM 654 O O . ALA A 1 81 ? -1.908 1.782 4.600 1.00 95.69 81 ALA A O 1
ATOM 655 N N . LEU A 1 82 ? -0.402 3.265 3.820 1.00 94.81 82 LEU A N 1
ATOM 656 C CA . LEU A 1 82 ? -0.690 3.066 2.403 1.00 94.81 82 LEU A CA 1
ATOM 657 C C . LEU A 1 82 ? 0.451 3.601 1.537 1.00 94.81 82 LEU A C 1
ATOM 659 O O . LEU A 1 82 ? 1.169 4.529 1.919 1.00 94.81 82 LEU A O 1
ATOM 663 N N . ASP A 1 83 ? 0.548 3.052 0.340 1.00 92.19 83 ASP A N 1
ATOM 664 C CA . ASP A 1 83 ? 1.515 3.451 -0.664 1.00 92.19 83 ASP A CA 1
ATOM 665 C C . ASP A 1 83 ? 0.793 4.210 -1.784 1.00 92.19 83 ASP A C 1
ATOM 667 O O . ASP A 1 83 ? -0.287 3.815 -2.237 1.00 92.19 83 ASP A O 1
ATOM 671 N N . VAL A 1 84 ? 1.385 5.317 -2.230 1.00 93.50 84 VAL A N 1
ATOM 672 C CA . VAL A 1 84 ? 0.892 6.119 -3.356 1.00 93.50 84 VAL A CA 1
ATOM 673 C C . VAL A 1 84 ? 1.895 6.095 -4.498 1.00 93.50 84 VAL A C 1
ATOM 675 O O . VAL A 1 84 ? 3.057 6.472 -4.342 1.00 93.50 84 VAL A O 1
ATOM 678 N N . VAL A 1 85 ? 1.432 5.714 -5.686 1.00 91.38 85 VAL A N 1
ATOM 679 C CA . VAL A 1 85 ? 2.233 5.792 -6.909 1.00 91.38 85 VAL A CA 1
ATOM 680 C C . VAL A 1 85 ? 2.023 7.170 -7.519 1.00 91.38 85 VAL A C 1
ATOM 682 O O . VAL A 1 85 ? 0.979 7.447 -8.115 1.00 91.38 85 VAL A O 1
ATOM 685 N N . LEU A 1 86 ? 3.004 8.059 -7.358 1.00 91.19 86 LEU A N 1
ATOM 686 C CA . LEU A 1 86 ? 2.923 9.416 -7.907 1.00 91.19 86 LEU A CA 1
ATOM 687 C C . LEU A 1 86 ? 3.356 9.462 -9.373 1.00 91.19 86 LEU A C 1
ATOM 689 O O . LEU A 1 86 ? 4.319 8.794 -9.764 1.00 91.19 86 LEU A O 1
ATOM 693 N N . ASP A 1 87 ? 2.716 10.337 -10.148 1.00 88.50 87 ASP A N 1
ATOM 694 C CA . ASP A 1 87 ? 3.077 10.623 -11.535 1.00 88.50 87 ASP A CA 1
ATOM 695 C C . ASP A 1 87 ? 4.556 11.033 -11.672 1.00 88.50 87 ASP A C 1
ATOM 697 O O . ASP A 1 87 ? 5.141 11.671 -10.791 1.00 88.50 87 ASP A O 1
ATOM 701 N N . PHE A 1 88 ? 5.177 10.670 -12.795 1.00 83.38 88 PHE A N 1
ATOM 702 C CA . PHE A 1 88 ? 6.578 10.990 -13.075 1.00 83.38 88 PHE A CA 1
ATOM 703 C C . PHE A 1 88 ? 6.837 12.496 -13.207 1.00 83.38 88 PHE A C 1
ATOM 705 O O . PHE A 1 88 ? 7.962 12.938 -12.995 1.00 83.38 88 PHE A O 1
ATOM 712 N N . CYS A 1 89 ? 5.814 13.291 -13.532 1.00 85.06 89 CYS A N 1
ATOM 713 C CA . CYS A 1 89 ? 5.903 14.746 -13.626 1.00 85.06 89 CYS A CA 1
ATOM 714 C C . CYS A 1 89 ? 6.034 15.436 -12.256 1.00 85.06 89 CYS A C 1
ATOM 716 O O . CYS A 1 89 ? 6.271 16.643 -12.212 1.00 85.06 89 CYS A O 1
ATOM 718 N N . VAL A 1 90 ? 5.858 14.716 -11.139 1.00 86.38 90 VAL A N 1
ATOM 719 C CA . VAL A 1 90 ? 6.017 15.283 -9.792 1.00 86.38 90 VAL A CA 1
ATOM 720 C C . VAL A 1 90 ? 7.498 15.517 -9.497 1.00 86.38 90 VAL A C 1
ATOM 722 O O . VAL A 1 90 ? 8.254 14.576 -9.258 1.00 86.38 90 VAL A O 1
ATOM 725 N N . THR A 1 91 ? 7.903 16.788 -9.478 1.00 86.06 91 THR A N 1
ATOM 726 C CA . THR A 1 91 ? 9.302 17.198 -9.277 1.00 86.06 91 THR A CA 1
ATOM 727 C C . THR A 1 91 ? 9.807 16.949 -7.854 1.00 86.06 91 THR A C 1
ATOM 729 O O . THR A 1 91 ? 10.940 16.511 -7.679 1.00 86.06 91 THR A O 1
ATOM 732 N N . ASP A 1 92 ? 8.984 17.224 -6.836 1.00 92.12 92 ASP A N 1
ATOM 733 C CA . ASP A 1 92 ? 9.329 17.027 -5.420 1.00 92.12 92 ASP A CA 1
ATOM 734 C C . ASP A 1 92 ? 8.383 16.005 -4.784 1.00 92.12 92 ASP A C 1
ATOM 736 O O . ASP A 1 92 ? 7.363 16.338 -4.180 1.00 92.12 92 ASP A O 1
ATOM 740 N N . ARG A 1 93 ? 8.720 14.727 -4.975 1.00 90.06 93 ARG A N 1
ATOM 741 C CA . ARG A 1 93 ? 7.910 13.595 -4.505 1.00 90.06 93 ARG A CA 1
ATOM 742 C C . ARG A 1 93 ? 7.822 13.539 -2.984 1.00 90.06 93 ARG A C 1
ATOM 744 O O . ARG A 1 93 ? 6.765 13.225 -2.454 1.00 90.06 93 ARG A O 1
ATOM 751 N N . ASN A 1 94 ? 8.909 13.861 -2.283 1.00 91.44 94 ASN A N 1
ATOM 752 C CA . ASN A 1 94 ? 8.932 13.820 -0.821 1.00 91.44 94 ASN A CA 1
ATOM 753 C C . ASN A 1 94 ? 7.974 14.852 -0.238 1.00 91.44 94 ASN A C 1
ATOM 755 O O . ASN A 1 94 ? 7.199 14.538 0.663 1.00 91.44 94 ASN A O 1
ATOM 759 N N . LYS A 1 95 ? 8.000 16.074 -0.778 1.00 94.19 95 LYS A N 1
ATOM 760 C CA . LYS A 1 95 ? 7.038 17.097 -0.388 1.00 94.19 95 LYS A CA 1
ATOM 761 C C . LYS A 1 95 ? 5.606 16.663 -0.697 1.00 94.19 95 LYS A C 1
ATOM 763 O O . LYS A 1 95 ? 4.751 16.805 0.168 1.00 94.19 95 LYS A O 1
ATOM 768 N N . GLU A 1 96 ? 5.360 16.098 -1.879 1.00 94.56 96 GLU A N 1
ATOM 769 C CA . GLU A 1 96 ? 4.023 15.634 -2.258 1.00 94.56 96 GLU A CA 1
ATOM 770 C C . GLU A 1 96 ? 3.486 14.558 -1.302 1.00 94.56 96 GLU A C 1
ATOM 772 O O . GLU A 1 96 ? 2.351 14.657 -0.851 1.00 94.56 96 GLU A O 1
ATOM 777 N N . VAL A 1 97 ? 4.306 13.571 -0.926 1.00 95.06 97 VAL A N 1
ATOM 778 C CA . VAL A 1 97 ? 3.928 12.539 0.057 1.00 95.06 97 VAL A CA 1
ATOM 779 C C . VAL A 1 97 ? 3.579 13.161 1.412 1.00 95.06 97 VAL A C 1
ATOM 781 O O . VAL A 1 97 ? 2.568 12.799 2.013 1.00 95.06 97 VAL A O 1
ATOM 784 N N . ILE A 1 98 ? 4.378 14.125 1.882 1.00 96.06 98 ILE A N 1
ATOM 785 C CA . ILE A 1 98 ? 4.120 14.839 3.141 1.00 96.06 98 ILE A CA 1
ATOM 786 C C . ILE A 1 98 ? 2.799 15.616 3.072 1.00 96.06 98 ILE A C 1
ATOM 788 O O . ILE A 1 98 ? 2.043 15.634 4.045 1.00 96.06 98 ILE A O 1
ATOM 792 N N . ASP A 1 99 ? 2.526 16.275 1.948 1.00 95.69 99 ASP A N 1
ATOM 793 C CA . ASP A 1 99 ? 1.306 17.057 1.760 1.00 95.69 99 ASP A CA 1
ATOM 794 C C . ASP A 1 99 ? 0.074 16.136 1.676 1.00 95.69 99 ASP A C 1
ATOM 796 O O . ASP A 1 99 ? -0.918 16.384 2.362 1.00 95.69 99 ASP A O 1
ATOM 800 N N . ILE A 1 100 ? 0.169 15.005 0.964 1.00 96.12 100 ILE A N 1
ATOM 801 C CA . ILE A 1 100 ? -0.865 13.957 0.946 1.00 96.12 100 ILE A CA 1
ATOM 802 C C . ILE A 1 100 ? -1.153 13.444 2.359 1.00 96.12 100 ILE A C 1
ATOM 804 O O . ILE A 1 100 ? -2.317 13.355 2.745 1.00 96.12 100 ILE A O 1
ATOM 808 N N . GLN A 1 101 ? -0.116 13.128 3.141 1.00 97.56 101 GLN A N 1
ATOM 809 C CA . GLN A 1 101 ? -0.297 12.637 4.506 1.00 97.56 101 GLN A CA 1
ATOM 810 C C . GLN A 1 101 ? -1.058 13.651 5.370 1.00 97.56 101 GLN A C 1
ATOM 812 O O . GLN A 1 101 ? -2.004 13.277 6.059 1.00 97.56 101 GLN A O 1
ATOM 817 N N . LYS A 1 102 ? -0.694 14.937 5.309 1.00 97.25 102 LYS A N 1
ATOM 818 C CA . LYS A 1 102 ? -1.382 15.994 6.070 1.00 97.25 102 LYS A CA 1
ATOM 819 C C . LYS A 1 102 ? -2.839 16.156 5.659 1.00 97.25 102 LYS A C 1
ATOM 821 O O . LYS A 1 102 ? -3.695 16.373 6.516 1.00 97.25 102 LYS A O 1
ATOM 826 N N . ASP A 1 103 ? -3.116 16.081 4.362 1.00 96.75 103 ASP A N 1
ATOM 827 C CA . ASP A 1 103 ? -4.475 16.215 3.846 1.00 96.75 103 ASP A CA 1
ATOM 828 C C . ASP A 1 103 ? -5.349 15.031 4.275 1.00 96.75 103 ASP A C 1
ATOM 830 O O . ASP A 1 103 ? -6.483 15.236 4.707 1.00 96.75 103 ASP A O 1
ATOM 834 N N . LEU A 1 104 ? -4.797 13.814 4.255 1.00 97.69 104 LEU A N 1
ATOM 835 C CA . LEU A 1 104 ? -5.463 12.624 4.783 1.00 97.69 104 LEU A CA 1
ATOM 836 C C . LEU A 1 104 ? -5.712 12.721 6.286 1.00 97.69 104 LEU A C 1
ATOM 838 O O . LEU A 1 104 ? -6.830 12.468 6.724 1.00 97.69 104 LEU A O 1
ATOM 842 N N . GLU A 1 105 ? -4.708 13.123 7.072 1.00 97.50 105 GLU A N 1
ATOM 843 C CA . GLU A 1 105 ? -4.881 13.325 8.512 1.00 97.50 105 GLU A CA 1
ATOM 844 C C . GLU A 1 105 ? -6.007 14.324 8.770 1.00 97.50 105 GLU A C 1
ATOM 846 O O . GLU A 1 105 ? -6.876 14.071 9.595 1.00 97.50 105 GLU A O 1
ATOM 851 N N . LYS A 1 106 ? -6.053 15.442 8.042 1.00 97.31 106 LYS A N 1
ATOM 852 C CA . LYS A 1 106 ? -7.095 16.456 8.222 1.00 97.31 106 LYS A CA 1
ATOM 853 C C . LYS A 1 106 ? -8.498 15.955 7.859 1.00 97.31 106 LYS A C 1
ATOM 855 O O . LYS A 1 106 ? -9.435 16.266 8.592 1.00 97.31 106 LYS A O 1
ATOM 860 N N . GLU A 1 107 ? -8.642 15.248 6.742 1.00 97.88 107 GLU A N 1
ATOM 861 C CA . GLU A 1 107 ? -9.944 14.800 6.231 1.00 97.88 107 GLU A CA 1
ATOM 862 C C . GLU A 1 107 ? -10.485 13.596 7.016 1.00 97.88 107 GLU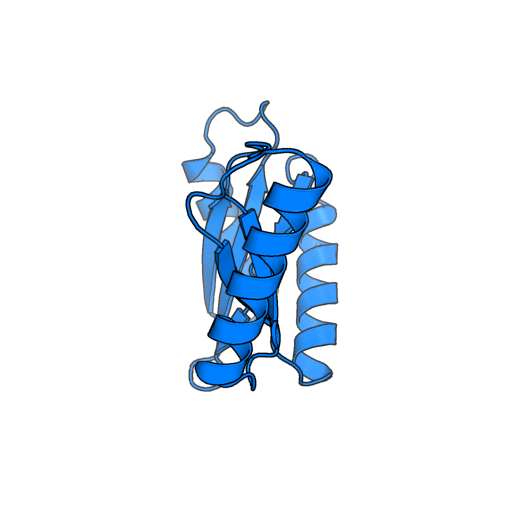 A C 1
ATOM 864 O O . GLU A 1 107 ? -11.657 13.557 7.383 1.00 97.88 107 GLU A O 1
ATOM 869 N N . PHE A 1 108 ? -9.613 12.643 7.349 1.00 96.94 108 PHE A N 1
ATOM 870 C CA . PHE A 1 108 ? -9.971 11.360 7.949 1.00 96.94 108 PHE A CA 1
ATOM 871 C C . PHE A 1 108 ? -9.553 11.289 9.420 1.00 96.94 108 PHE A C 1
ATOM 873 O O . PHE A 1 108 ? -8.859 10.374 9.863 1.00 96.94 108 PHE A O 1
ATOM 880 N N . GLN A 1 109 ? -9.998 12.253 10.220 1.00 95.88 109 GLN A N 1
ATOM 881 C CA . GLN A 1 109 ? -9.868 12.167 11.676 1.00 95.88 109 GLN A CA 1
ATOM 882 C C . GLN A 1 109 ? -10.726 11.002 12.219 1.00 95.88 109 GLN A C 1
ATOM 884 O O . GLN A 1 109 ? -11.844 10.799 11.742 1.00 95.88 109 GLN A O 1
ATOM 889 N N . PRO A 1 110 ? -10.275 10.242 13.236 1.00 96.06 110 PRO A N 1
ATOM 890 C CA . PRO A 1 110 ? -9.084 10.444 14.064 1.00 96.06 110 PRO A CA 1
ATOM 891 C C . PRO A 1 110 ? -7.876 9.587 13.627 1.00 96.06 110 PRO A C 1
ATOM 893 O O . PRO A 1 110 ? -7.090 9.174 14.479 1.00 96.06 110 PRO A O 1
ATOM 896 N N . TYR A 1 111 ? -7.754 9.231 12.344 1.00 97.75 111 TYR A N 1
ATOM 897 C CA . TYR A 1 111 ? -6.701 8.323 11.889 1.00 97.75 111 TYR A CA 1
ATOM 898 C C . TYR A 1 111 ? -5.340 9.018 11.749 1.00 97.75 111 TYR A C 1
ATOM 900 O O . TYR A 1 111 ? -5.241 10.184 11.366 1.00 97.75 111 TYR A O 1
ATOM 908 N N . HIS A 1 112 ? -4.275 8.264 12.024 1.00 97.56 112 HIS A N 1
ATOM 909 C CA . HIS A 1 112 ? -2.889 8.664 11.791 1.00 97.56 112 HIS A CA 1
ATOM 910 C C . HIS A 1 112 ? -2.337 7.962 10.556 1.00 97.56 112 HIS A C 1
ATOM 912 O O . HIS A 1 112 ? -2.351 6.731 10.483 1.00 97.56 112 HIS A O 1
ATOM 918 N N . PHE A 1 113 ? -1.793 8.724 9.614 1.00 97.88 113 PHE A N 1
ATOM 919 C CA . PHE 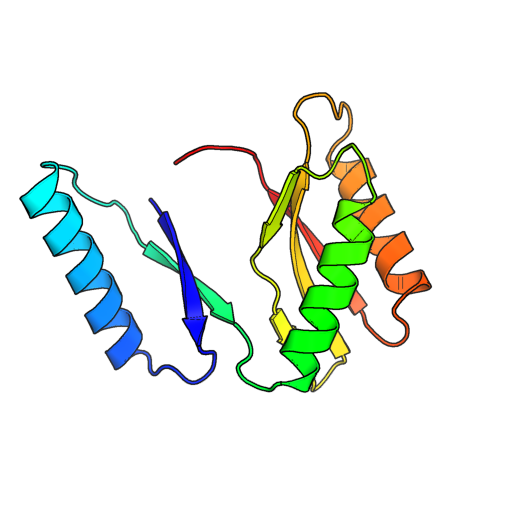A 1 113 ? -1.376 8.192 8.322 1.00 97.88 113 PHE A CA 1
ATOM 920 C C . PHE A 1 113 ? 0.136 8.009 8.233 1.00 97.88 113 PHE A C 1
ATOM 922 O O . PHE A 1 113 ? 0.907 8.837 8.704 1.00 97.88 113 PHE A O 1
ATOM 929 N N . HIS A 1 114 ? 0.552 6.909 7.616 1.00 96.50 114 HIS A N 1
ATOM 930 C CA . HIS A 1 114 ? 1.925 6.654 7.195 1.00 96.50 114 HIS A CA 1
ATOM 931 C C . HIS A 1 114 ? 1.882 6.425 5.689 1.00 96.50 114 HIS A C 1
ATOM 933 O O . HIS A 1 114 ? 1.448 5.366 5.235 1.00 96.50 114 HIS A O 1
ATOM 939 N N . VAL A 1 115 ? 2.262 7.446 4.924 1.00 96.06 115 VAL A N 1
ATOM 940 C CA . VAL A 1 115 ? 2.198 7.401 3.462 1.00 96.06 115 VAL A CA 1
ATOM 941 C C . VAL A 1 115 ? 3.596 7.176 2.910 1.00 96.06 115 VAL A C 1
ATOM 943 O O . VAL A 1 115 ? 4.510 7.950 3.199 1.00 96.06 115 VAL A O 1
ATOM 946 N N . THR A 1 116 ? 3.753 6.147 2.084 1.00 92.69 116 THR A N 1
ATOM 947 C CA . THR A 1 116 ? 4.985 5.922 1.323 1.00 92.69 116 THR A CA 1
ATOM 948 C C . THR A 1 116 ? 4.746 6.300 -0.130 1.00 92.69 116 THR A C 1
ATOM 950 O O . THR A 1 116 ? 3.743 5.920 -0.727 1.00 92.69 116 THR A O 1
ATOM 953 N N . GLY A 1 117 ? 5.662 7.063 -0.721 1.00 88.75 117 GLY A N 1
ATOM 954 C CA . GLY A 1 117 ? 5.658 7.281 -2.164 1.00 88.75 117 GLY A CA 1
ATOM 955 C C . GLY A 1 117 ? 6.348 6.116 -2.851 1.00 88.75 117 GLY A C 1
ATOM 956 O O . GLY A 1 117 ? 7.568 5.999 -2.730 1.00 88.75 117 GLY A O 1
ATOM 957 N N . ASP A 1 118 ? 5.597 5.296 -3.578 1.00 79.19 118 ASP A N 1
ATOM 958 C CA . ASP A 1 118 ? 6.187 4.259 -4.416 1.00 79.19 118 ASP A CA 1
ATOM 959 C C . ASP A 1 118 ? 6.537 4.829 -5.796 1.00 79.19 118 ASP A C 1
ATOM 961 O O . ASP A 1 118 ? 6.027 5.872 -6.241 1.00 79.19 118 ASP A O 1
ATOM 965 N N . TYR A 1 119 ? 7.470 4.178 -6.468 1.00 66.00 119 TYR A N 1
ATOM 966 C CA . TYR A 1 119 ? 7.774 4.463 -7.852 1.00 66.00 119 TYR A CA 1
ATOM 967 C C . TYR A 1 119 ? 6.812 3.684 -8.742 1.00 66.00 119 TYR A C 1
ATOM 969 O O . TYR A 1 119 ? 6.467 2.543 -8.468 1.00 66.00 119 TYR A O 1
ATOM 977 N N . ASP A 1 120 ? 6.446 4.276 -9.875 1.00 58.66 120 ASP A N 1
ATOM 978 C CA . ASP A 1 120 ? 5.869 3.536 -10.999 1.00 58.66 120 ASP A CA 1
ATOM 979 C C . ASP A 1 120 ? 6.999 2.714 -11.658 1.00 58.66 120 ASP A C 1
ATOM 981 O O . ASP A 1 120 ? 7.417 2.962 -12.787 1.00 58.66 120 ASP A O 1
ATOM 985 N N . ILE A 1 121 ? 7.619 1.816 -10.884 1.00 48.22 121 ILE A N 1
ATOM 986 C CA . ILE A 1 121 ? 8.524 0.794 -11.392 1.00 48.22 121 ILE A CA 1
ATOM 987 C C . ILE A 1 121 ? 7.623 -0.401 -11.653 1.00 48.22 121 ILE A C 1
ATOM 989 O O . ILE A 1 121 ? 7.183 -1.081 -10.731 1.00 48.22 121 ILE A O 1
ATOM 993 N N . SER A 1 122 ? 7.328 -0.642 -12.927 1.00 41.06 122 SER A N 1
ATOM 994 C CA . SER A 1 122 ? 6.956 -1.992 -13.335 1.00 41.06 122 SER A CA 1
ATOM 995 C C . SER A 1 122 ? 8.163 -2.888 -13.046 1.00 41.06 122 SER A C 1
ATOM 997 O O . SER A 1 122 ? 9.171 -2.785 -13.746 1.00 41.06 122 SER A O 1
ATOM 999 N N . ASP A 1 123 ? 8.092 -3.663 -11.965 1.00 39.03 123 ASP A N 1
ATOM 1000 C CA . ASP A 1 123 ? 8.956 -4.831 -11.739 1.00 39.03 123 ASP A CA 1
ATOM 1001 C C . ASP A 1 123 ? 8.583 -5.930 -12.755 1.00 39.03 123 ASP A C 1
ATOM 1003 O O . ASP A 1 123 ? 7.365 -6.118 -13.006 1.00 39.03 123 ASP A O 1
#

Sequence (123 aa):
SVHIEVRDDMTAKEIDALTRTIDTLIYEKFGIVMTGVGIYARNTDPKTAELRDEISSYLMTRRNIKQVHGFFLREENKSIALDVVLDFCVTDRNKEVIDIQKDLEKEFQPYHFHVTGDYDISD

Radius of gyration: 16.33 Å; chains: 1; bounding box: 30×40×37 Å